Protein AF-A0A3E0QPD2-F1 (afdb_monomer)

Secondary structure (DSSP, 8-state):
--------HHHHHHHHHHHHHTT--HHHHHHHHHHHHHTT--TT---

Structure (mmCI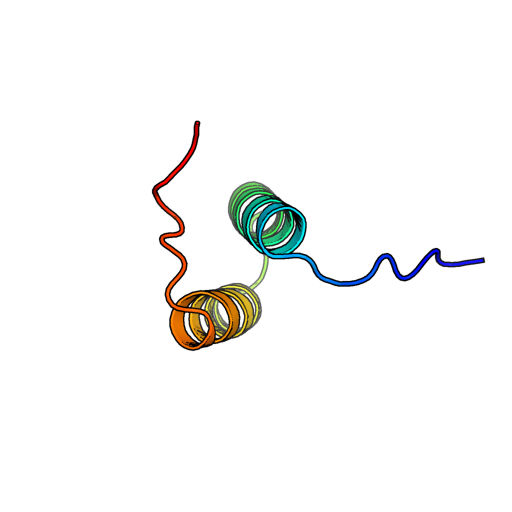F, N/CA/C/O backbone):
data_AF-A0A3E0QPD2-F1
#
_entry.id   AF-A0A3E0QPD2-F1
#
loop_
_atom_site.group_PDB
_atom_site.id
_atom_site.type_symbol
_atom_site.label_atom_id
_atom_site.label_alt_id
_atom_site.label_comp_id
_atom_site.label_asym_id
_atom_site.label_entity_id
_atom_site.label_seq_id
_atom_site.pdbx_PDB_ins_code
_atom_site.Cartn_x
_atom_site.Cartn_y
_atom_site.Cartn_z
_atom_site.occupancy
_atom_site.B_iso_or_equiv
_atom_site.auth_seq_id
_atom_site.auth_comp_id
_atom_site.auth_asym_id
_atom_site.auth_atom_id
_atom_site.pdbx_PDB_model_num
ATOM 1 N N . MET A 1 1 ? -15.806 -9.209 -16.753 1.00 40.12 1 MET A N 1
ATOM 2 C CA . MET A 1 1 ? -14.422 -9.722 -16.737 1.00 40.12 1 MET A CA 1
ATOM 3 C C . MET A 1 1 ? -13.635 -8.887 -15.753 1.00 40.12 1 MET A C 1
ATOM 5 O O . MET A 1 1 ? -13.588 -7.679 -15.933 1.00 40.12 1 MET A O 1
ATOM 9 N N . ILE A 1 2 ? -13.095 -9.494 -14.697 1.00 49.78 2 ILE A N 1
ATOM 10 C CA . ILE A 1 2 ? -12.185 -8.796 -13.785 1.00 49.78 2 ILE A CA 1
ATOM 11 C C . ILE A 1 2 ? -10.875 -8.647 -14.561 1.00 49.78 2 ILE A C 1
ATOM 13 O O . ILE A 1 2 ? -10.206 -9.647 -14.817 1.00 49.78 2 ILE A O 1
ATOM 17 N N . LEU A 1 3 ? -10.558 -7.436 -15.031 1.00 51.47 3 LEU A N 1
ATOM 18 C CA . LEU A 1 3 ? -9.226 -7.140 -15.554 1.00 51.47 3 LEU A CA 1
ATOM 19 C C . LEU A 1 3 ? -8.269 -7.230 -14.364 1.00 51.47 3 LEU A C 1
ATOM 21 O O . LEU A 1 3 ? -8.075 -6.257 -13.641 1.00 51.47 3 LEU A O 1
ATOM 25 N N . LEU A 1 4 ? -7.703 -8.414 -14.142 1.00 58.81 4 LEU A N 1
ATOM 26 C CA . LEU A 1 4 ? -6.525 -8.576 -13.304 1.00 58.81 4 LEU A CA 1
ATOM 27 C C . LEU A 1 4 ?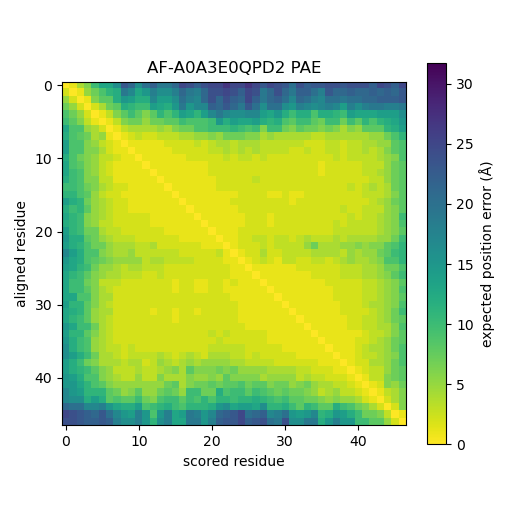 -5.381 -7.903 -14.062 1.00 58.81 4 LEU A C 1
ATOM 29 O O . LEU A 1 4 ? -4.699 -8.536 -14.870 1.00 58.81 4 LEU A O 1
ATOM 33 N N . ARG A 1 5 ? -5.241 -6.583 -13.888 1.00 63.56 5 ARG A N 1
ATOM 34 C CA . ARG A 1 5 ? -4.040 -5.893 -14.350 1.00 63.56 5 ARG A CA 1
ATOM 35 C C . ARG A 1 5 ? -2.851 -6.551 -13.645 1.00 63.56 5 ARG A C 1
ATOM 37 O O . ARG A 1 5 ? -2.977 -6.916 -12.473 1.00 63.56 5 ARG A O 1
ATOM 44 N N . PRO A 1 6 ? -1.717 -6.740 -14.334 1.00 72.88 6 PRO A N 1
ATOM 45 C CA . PRO A 1 6 ? -0.502 -7.156 -13.655 1.00 72.88 6 PRO A CA 1
ATOM 46 C C . PRO A 1 6 ? -0.242 -6.192 -12.496 1.00 72.88 6 PRO A C 1
ATOM 48 O O . PRO A 1 6 ? -0.366 -4.979 -12.659 1.00 72.88 6 PRO A O 1
ATOM 51 N N . LEU A 1 7 ? 0.064 -6.745 -11.324 1.00 77.69 7 LEU A N 1
ATOM 52 C CA . LEU A 1 7 ? 0.347 -5.980 -10.115 1.00 77.69 7 LEU A CA 1
ATOM 53 C C . LEU A 1 7 ? 1.724 -5.321 -10.266 1.00 77.69 7 LEU A C 1
ATOM 55 O O . LEU A 1 7 ? 2.721 -5.838 -9.754 1.00 77.69 7 LEU A O 1
ATOM 59 N N . THR A 1 8 ? 1.780 -4.242 -11.048 1.00 87.00 8 THR A N 1
ATOM 60 C CA . THR A 1 8 ? 2.961 -3.392 -11.220 1.00 87.00 8 THR A CA 1
ATOM 61 C C . THR A 1 8 ? 3.288 -2.685 -9.912 1.00 87.00 8 THR A C 1
ATOM 63 O O . THR A 1 8 ? 2.469 -2.641 -8.997 1.00 87.00 8 THR A O 1
ATOM 66 N N . ASP A 1 9 ? 4.495 -2.146 -9.811 1.00 89.44 9 ASP A N 1
ATOM 67 C CA . ASP A 1 9 ? 4.955 -1.463 -8.600 1.00 89.44 9 ASP A CA 1
ATOM 68 C C . ASP A 1 9 ? 4.117 -0.218 -8.291 1.00 89.44 9 ASP A C 1
ATOM 70 O O . ASP A 1 9 ? 3.708 -0.020 -7.152 1.00 89.44 9 ASP A O 1
ATOM 74 N N . GLU A 1 10 ? 3.762 0.549 -9.323 1.00 88.31 10 GLU A N 1
ATOM 75 C CA . GLU A 1 10 ? 2.826 1.676 -9.234 1.00 88.3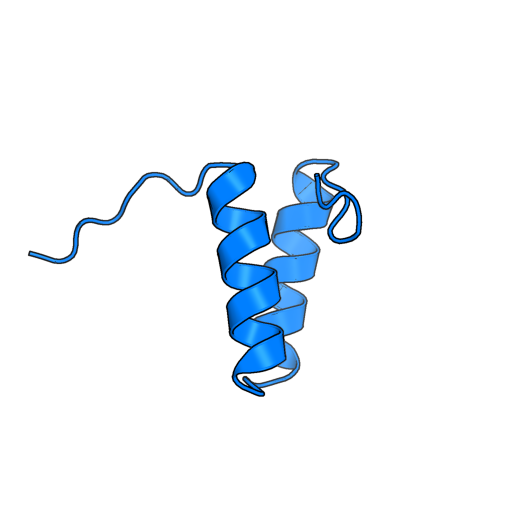1 10 GLU A CA 1
ATOM 76 C C . GLU A 1 10 ? 1.453 1.228 -8.713 1.00 88.31 10 GLU A C 1
ATOM 78 O O . GLU A 1 10 ? 0.949 1.771 -7.734 1.00 88.31 10 GLU A O 1
ATOM 83 N N . HIS A 1 11 ? 0.885 0.166 -9.292 1.00 87.38 11 HIS A N 1
ATOM 84 C CA . HIS A 1 11 ? -0.428 -0.324 -8.882 1.00 87.38 11 HIS A CA 1
ATOM 85 C C . HIS A 1 11 ? -0.422 -0.930 -7.469 1.00 87.38 11 HIS A C 1
ATOM 87 O O . HIS A 1 11 ? -1.407 -0.839 -6.742 1.00 87.38 11 HIS A O 1
ATOM 93 N N . LEU A 1 12 ? 0.690 -1.539 -7.051 1.00 89.88 12 LEU A N 1
ATOM 94 C CA . LEU A 1 12 ? 0.851 -2.067 -5.697 1.00 89.88 12 LEU A CA 1
ATOM 95 C C . LEU A 1 12 ? 0.832 -0.942 -4.648 1.00 89.88 12 LEU A C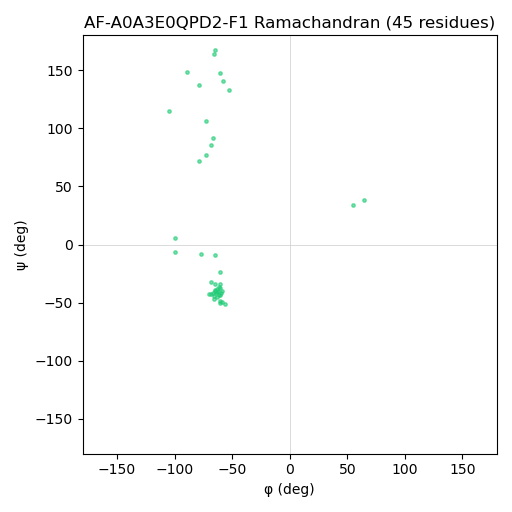 1
ATOM 97 O O . LEU A 1 12 ? 0.222 -1.105 -3.591 1.00 89.88 12 LEU A O 1
ATOM 101 N N . LEU A 1 13 ? 1.465 0.193 -4.955 1.00 92.19 13 LEU A N 1
ATOM 102 C CA . LEU A 1 13 ? 1.452 1.384 -4.104 1.00 92.19 13 LEU A CA 1
ATOM 103 C C . LEU A 1 13 ? 0.060 2.031 -4.057 1.00 92.19 13 LEU A C 1
ATOM 105 O O . LEU A 1 13 ? -0.415 2.366 -2.973 1.00 92.19 13 LEU A O 1
ATOM 109 N N . GLU A 1 14 ? -0.630 2.144 -5.196 1.00 90.94 14 GLU A N 1
ATOM 110 C CA . GLU A 1 14 ? -2.019 2.628 -5.250 1.00 90.94 14 GLU A CA 1
ATOM 111 C C . GLU A 1 14 ? -2.941 1.795 -4.351 1.00 90.94 14 GLU A C 1
ATOM 113 O O . GLU A 1 14 ? -3.630 2.340 -3.488 1.00 90.94 14 GLU A O 1
ATOM 118 N N . VAL A 1 15 ? -2.899 0.466 -4.493 1.00 90.00 15 VAL A N 1
ATOM 119 C CA . VAL A 1 15 ? -3.728 -0.457 -3.703 1.00 90.00 15 VAL A CA 1
ATOM 120 C C . VAL A 1 15 ? -3.421 -0.346 -2.208 1.00 90.00 15 VAL A C 1
ATOM 122 O O . VAL A 1 15 ? -4.343 -0.416 -1.397 1.00 90.00 15 VAL A O 1
ATOM 125 N N . TYR A 1 16 ? -2.159 -0.137 -1.820 1.00 92.38 16 TYR A N 1
ATOM 126 C CA . TYR A 1 16 ? -1.794 0.119 -0.424 1.00 92.38 16 TYR A CA 1
ATOM 127 C C . TYR A 1 16 ? -2.465 1.387 0.119 1.00 92.38 16 TYR A C 1
ATOM 129 O O . TYR A 1 16 ? -3.104 1.343 1.172 1.00 92.38 16 TYR A O 1
ATOM 137 N N . HIS A 1 17 ? -2.365 2.506 -0.602 1.00 92.38 17 HIS A N 1
ATOM 138 C CA . HIS A 1 17 ? -2.968 3.767 -0.172 1.00 92.38 17 HIS A CA 1
ATOM 139 C C . HIS A 1 17 ? -4.496 3.682 -0.101 1.00 92.38 17 HIS A C 1
ATOM 141 O O . HIS A 1 17 ? -5.088 4.151 0.873 1.00 92.38 17 HIS A O 1
ATOM 147 N N . GLU A 1 18 ? -5.133 3.044 -1.085 1.00 93.31 18 GLU A N 1
ATOM 148 C CA . GLU A 1 18 ? -6.578 2.806 -1.083 1.00 93.31 18 GLU A CA 1
ATOM 149 C C . GLU A 1 18 ? -6.999 1.910 0.087 1.00 93.31 18 GLU A C 1
ATOM 151 O O . GLU A 1 18 ? -7.939 2.244 0.806 1.00 93.31 18 GLU A O 1
ATOM 156 N N . ALA A 1 19 ? -6.274 0.816 0.344 1.00 92.69 19 ALA A N 1
ATOM 157 C CA . ALA A 1 19 ? -6.561 -0.099 1.447 1.00 92.69 19 ALA A CA 1
ATOM 158 C C . ALA A 1 19 ? -6.495 0.595 2.816 1.00 92.69 19 ALA A C 1
ATOM 160 O O . ALA A 1 19 ? -7.364 0.378 3.666 1.00 92.69 19 ALA A O 1
ATOM 161 N N . VAL A 1 20 ? -5.496 1.461 3.013 1.00 92.94 20 VAL A N 1
ATOM 162 C CA . VAL A 1 20 ? -5.358 2.283 4.222 1.00 92.94 20 VAL A CA 1
ATOM 163 C C . VAL A 1 20 ? -6.501 3.298 4.320 1.00 92.94 20 VAL A C 1
ATOM 165 O O . VAL A 1 20 ? -7.125 3.413 5.374 1.00 92.94 20 VAL A O 1
ATOM 168 N N . ALA A 1 21 ? -6.820 4.002 3.231 1.00 94.06 21 ALA A N 1
ATOM 169 C CA . ALA A 1 21 ? -7.881 5.012 3.208 1.00 94.06 21 ALA A CA 1
ATOM 170 C C . ALA A 1 21 ? -9.281 4.418 3.437 1.00 94.06 21 ALA A C 1
ATOM 172 O O . ALA A 1 21 ? -10.130 5.045 4.068 1.00 94.06 21 ALA A O 1
ATOM 173 N N . MET A 1 22 ? -9.516 3.197 2.955 1.00 95.00 22 MET A N 1
ATOM 174 C CA . MET A 1 22 ? -10.761 2.453 3.153 1.00 95.00 22 MET A CA 1
ATOM 175 C C . MET A 1 22 ? -10.878 1.831 4.552 1.00 95.00 22 MET A C 1
ATOM 177 O O . MET A 1 22 ? -11.939 1.304 4.887 1.00 95.00 22 MET A O 1
ATOM 181 N N . GLY A 1 23 ? -9.817 1.877 5.366 1.00 92.94 23 GLY A N 1
ATOM 182 C CA . GLY A 1 23 ? -9.798 1.264 6.692 1.00 92.94 23 GLY A CA 1
ATOM 183 C C . GLY A 1 23 ? -9.926 -0.259 6.641 1.00 92.94 23 GLY A C 1
ATOM 184 O O . GLY A 1 23 ? -10.629 -0.843 7.467 1.00 92.94 23 GLY A O 1
ATOM 185 N N . LEU A 1 24 ? -9.296 -0.902 5.648 1.00 94.31 24 LEU A N 1
ATOM 186 C CA . LEU A 1 24 ? -9.265 -2.362 5.555 1.00 94.31 24 LEU A CA 1
ATOM 187 C C . LEU A 1 24 ? -8.495 -2.975 6.734 1.00 94.31 24 LEU A C 1
ATOM 189 O O . LEU A 1 24 ? -7.828 -2.280 7.502 1.00 94.31 24 LEU A O 1
ATOM 193 N N . SER A 1 25 ? -8.616 -4.295 6.905 1.00 95.31 25 SER A N 1
ATOM 194 C CA . SER A 1 25 ? -8.026 -4.966 8.064 1.00 95.31 25 SER A CA 1
ATOM 195 C C . SER A 1 25 ? -6.507 -4.792 8.110 1.00 95.31 25 SER A C 1
ATOM 197 O O . SER A 1 25 ? -5.827 -4.737 7.081 1.00 95.31 25 SER A O 1
ATOM 199 N N . ALA A 1 26 ? -5.969 -4.744 9.329 1.00 92.81 26 ALA A N 1
ATOM 200 C CA . ALA A 1 26 ? -4.535 -4.612 9.540 1.00 92.81 26 ALA A CA 1
ATOM 201 C C . ALA A 1 26 ? -3.760 -5.791 8.930 1.00 92.81 26 ALA A C 1
ATOM 203 O O . ALA A 1 26 ? -2.675 -5.579 8.396 1.00 92.81 26 ALA A O 1
ATOM 204 N N . GLU A 1 27 ? -4.321 -7.009 8.941 1.00 94.12 27 GLU A N 1
ATOM 205 C CA . GLU A 1 27 ? -3.671 -8.155 8.294 1.00 94.12 27 GLU A CA 1
ATOM 206 C C . GLU A 1 27 ? -3.575 -7.967 6.778 1.00 94.12 27 GLU A C 1
ATOM 208 O O . GLU A 1 27 ? -2.552 -8.293 6.181 1.00 94.12 27 GLU A O 1
ATOM 213 N N . PHE A 1 28 ? -4.613 -7.414 6.144 1.00 92.12 28 PHE A N 1
ATOM 214 C CA . PHE A 1 28 ? -4.587 -7.156 4.707 1.00 92.12 28 PHE A CA 1
ATOM 215 C C . PHE A 1 28 ? -3.549 -6.093 4.340 1.00 92.12 28 PHE A C 1
ATOM 217 O O . PHE A 1 28 ? -2.770 -6.285 3.407 1.00 92.12 28 PHE A O 1
ATOM 224 N N . ILE A 1 29 ? -3.490 -5.005 5.109 1.00 93.88 29 ILE A N 1
ATOM 225 C CA . ILE A 1 29 ? -2.497 -3.943 4.912 1.00 93.88 29 ILE A CA 1
ATOM 226 C C . ILE A 1 29 ? -1.076 -4.503 5.080 1.00 93.88 29 ILE A C 1
ATOM 228 O O . ILE A 1 29 ? -0.227 -4.259 4.227 1.00 93.88 29 ILE A O 1
ATOM 232 N N . GLN A 1 30 ? -0.832 -5.338 6.096 1.00 94.44 30 GLN A N 1
ATOM 233 C CA . GLN A 1 30 ? 0.469 -5.985 6.311 1.00 94.44 30 GLN A CA 1
ATOM 234 C C . GLN A 1 30 ? 0.900 -6.886 5.149 1.00 94.44 30 GLN A C 1
ATOM 236 O O . GLN A 1 30 ? 2.079 -6.915 4.797 1.00 94.44 30 GLN A O 1
ATOM 241 N N . LEU A 1 31 ? -0.035 -7.607 4.524 1.00 94.12 31 LEU A N 1
ATOM 242 C CA . LEU A 1 31 ? 0.274 -8.421 3.344 1.00 94.12 31 LEU A CA 1
ATOM 243 C C . LEU A 1 31 ? 0.755 -7.555 2.172 1.00 94.12 31 LEU A C 1
ATOM 245 O O . LEU A 1 31 ? 1.678 -7.946 1.455 1.00 94.12 31 LEU A O 1
ATOM 249 N N . ILE A 1 32 ? 0.159 -6.375 1.991 1.00 92.44 32 ILE A N 1
ATOM 250 C CA . ILE A 1 32 ? 0.581 -5.428 0.956 1.00 92.44 32 ILE A CA 1
ATOM 251 C C . ILE A 1 32 ? 1.941 -4.815 1.312 1.00 92.44 32 ILE A C 1
ATOM 253 O O . ILE A 1 32 ? 2.816 -4.740 0.452 1.00 92.44 32 ILE A O 1
ATOM 257 N N . GLU A 1 33 ? 2.163 -4.439 2.573 1.00 92.69 33 GLU A N 1
ATOM 258 C CA . GLU A 1 33 ? 3.452 -3.916 3.045 1.00 92.69 33 GLU A CA 1
ATOM 259 C C . GLU A 1 33 ? 4.601 -4.910 2.829 1.00 92.69 33 GLU A C 1
ATOM 261 O O . GLU A 1 33 ? 5.698 -4.513 2.432 1.00 92.69 33 GLU A O 1
ATOM 266 N N . GLU A 1 34 ? 4.365 -6.202 3.060 1.00 93.50 34 GLU A N 1
ATOM 267 C CA . GLU A 1 34 ? 5.362 -7.245 2.812 1.00 93.50 34 GLU A CA 1
ATOM 268 C C . GLU A 1 34 ? 5.657 -7.395 1.314 1.00 93.50 34 GLU A C 1
ATOM 270 O O . GLU A 1 34 ? 6.818 -7.471 0.905 1.00 93.50 34 GLU A O 1
ATOM 275 N N . ALA A 1 35 ? 4.622 -7.347 0.469 1.00 91.12 35 ALA A N 1
ATOM 276 C CA . ALA A 1 35 ? 4.792 -7.360 -0.980 1.00 91.12 35 ALA A CA 1
ATOM 277 C C . ALA A 1 35 ? 5.596 -6.142 -1.475 1.00 91.12 35 ALA A C 1
ATOM 279 O O . ALA A 1 35 ? 6.510 -6.306 -2.284 1.00 91.12 35 ALA A O 1
ATOM 280 N N . ILE A 1 36 ? 5.316 -4.943 -0.956 1.00 91.94 36 ILE A N 1
ATOM 281 C CA . ILE A 1 36 ? 6.043 -3.698 -1.264 1.00 91.94 36 ILE A CA 1
ATOM 282 C C . ILE A 1 36 ? 7.518 -3.828 -0.864 1.00 91.94 36 ILE A C 1
ATOM 284 O O . ILE A 1 36 ? 8.415 -3.579 -1.675 1.00 91.94 36 ILE A O 1
ATOM 288 N N . ARG A 1 37 ? 7.780 -4.307 0.356 1.00 91.19 37 ARG A N 1
ATOM 289 C CA . ARG A 1 37 ? 9.134 -4.514 0.886 1.00 91.19 37 ARG A CA 1
ATOM 290 C C . ARG A 1 37 ? 9.927 -5.533 0.077 1.00 91.19 37 ARG A C 1
ATOM 292 O O . ARG A 1 37 ? 11.098 -5.301 -0.205 1.00 91.19 37 ARG A O 1
ATOM 299 N N . SER A 1 38 ? 9.287 -6.622 -0.353 1.00 90.62 38 SER A N 1
ATOM 300 C CA . SER A 1 38 ? 9.924 -7.663 -1.173 1.00 90.62 38 SER A CA 1
ATOM 301 C C . SER A 1 38 ? 10.442 -7.145 -2.520 1.00 90.62 38 SER A C 1
ATOM 303 O O . SER A 1 38 ? 11.364 -7.720 -3.096 1.00 90.62 38 SER A O 1
ATOM 305 N N . ARG A 1 39 ? 9.876 -6.034 -3.007 1.00 90.12 39 ARG A N 1
ATOM 306 C CA . ARG A 1 39 ? 10.250 -5.376 -4.262 1.00 90.12 39 ARG A CA 1
ATOM 307 C C .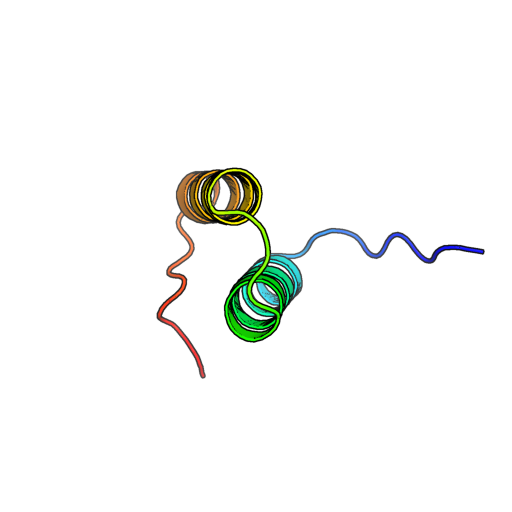 ARG A 1 39 ? 11.173 -4.172 -4.067 1.00 90.12 39 ARG A C 1
ATOM 309 O O . ARG A 1 39 ? 11.488 -3.501 -5.043 1.00 90.12 39 ARG A O 1
ATOM 316 N 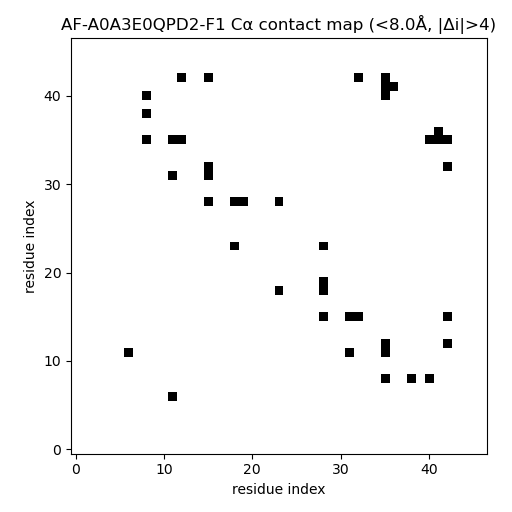N . ASN A 1 40 ? 11.629 -3.908 -2.837 1.00 87.94 40 ASN A N 1
ATOM 317 C CA . ASN A 1 40 ? 12.391 -2.707 -2.466 1.00 87.94 40 ASN A CA 1
ATOM 318 C C . ASN A 1 40 ? 11.679 -1.392 -2.837 1.00 87.94 40 ASN A C 1
ATOM 320 O O . ASN A 1 40 ? 12.328 -0.409 -3.194 1.00 87.9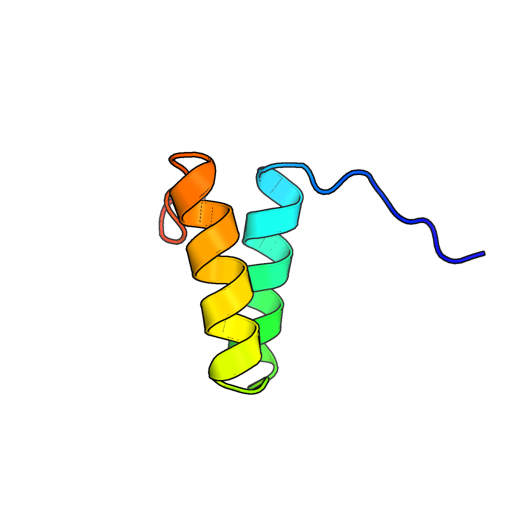4 40 ASN A O 1
ATOM 324 N N . LEU A 1 41 ? 10.348 -1.377 -2.759 1.00 85.25 41 LEU A N 1
ATOM 325 C CA . LEU A 1 41 ? 9.545 -0.176 -2.968 1.00 85.25 41 LEU A CA 1
ATOM 326 C C . LEU A 1 41 ? 9.356 0.557 -1.639 1.00 85.25 41 LEU A C 1
ATOM 328 O O . LEU A 1 41 ? 9.289 -0.068 -0.579 1.00 85.25 41 LEU A O 1
ATOM 332 N N . ASP A 1 42 ? 9.248 1.882 -1.693 1.00 81.06 42 ASP A N 1
ATOM 333 C CA . ASP A 1 42 ? 8.942 2.697 -0.521 1.00 81.06 42 ASP A CA 1
ATOM 334 C C . ASP A 1 42 ? 7.477 3.166 -0.582 1.00 81.06 42 ASP A C 1
ATOM 336 O O . ASP A 1 42 ? 7.134 3.966 -1.455 1.00 81.06 42 ASP A O 1
ATOM 340 N N . PRO A 1 43 ? 6.610 2.721 0.350 1.00 70.56 43 PRO A N 1
ATOM 341 C CA . PRO A 1 43 ? 5.206 3.131 0.405 1.00 70.56 43 PRO A CA 1
ATOM 342 C C . PRO A 1 43 ? 5.009 4.623 0.713 1.00 70.56 43 PRO A C 1
ATOM 344 O O . PRO A 1 43 ? 3.888 5.121 0.650 1.00 70.56 43 PRO A O 1
ATOM 347 N N . LYS A 1 44 ? 6.076 5.344 1.083 1.00 69.62 44 LYS A N 1
ATOM 348 C CA . LYS A 1 44 ? 6.080 6.798 1.296 1.00 69.62 44 LYS A CA 1
ATOM 349 C C . LYS A 1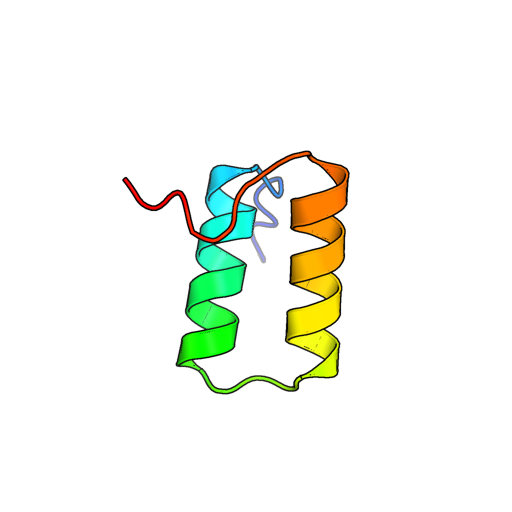 44 ? 6.648 7.576 0.117 1.00 69.62 44 LYS A C 1
ATOM 351 O O . LYS A 1 44 ? 6.584 8.804 0.132 1.00 69.62 44 LYS A O 1
ATOM 356 N N . THR A 1 45 ? 7.187 6.890 -0.889 1.00 64.56 45 THR A N 1
ATOM 357 C CA . THR A 1 45 ? 7.576 7.516 -2.153 1.00 64.56 45 THR A CA 1
ATOM 358 C C . THR A 1 45 ? 6.310 7.712 -2.985 1.00 64.56 45 THR A C 1
ATOM 360 O O . THR A 1 45 ? 6.035 7.003 -3.947 1.00 64.56 45 THR A O 1
ATOM 363 N N . SER A 1 46 ? 5.482 8.659 -2.552 1.00 57.50 46 SER A N 1
ATOM 364 C CA . SER A 1 46 ? 4.502 9.297 -3.422 1.00 57.50 46 SER A CA 1
ATOM 365 C C . SER A 1 46 ? 5.239 10.349 -4.257 1.00 57.50 46 SER A C 1
ATOM 367 O O . SER A 1 46 ? 6.112 11.044 -3.735 1.00 57.50 46 SER A O 1
ATOM 369 N N . LEU A 1 47 ? 4.912 10.407 -5.550 1.00 52.44 47 LEU A N 1
ATOM 370 C CA . LEU A 1 47 ? 5.262 11.489 -6.480 1.00 52.44 47 LEU A CA 1
ATOM 371 C C . LEU A 1 47 ? 5.043 12.888 -5.880 1.00 52.44 47 LEU A C 1
ATOM 373 O O . LEU A 1 47 ? 4.052 13.059 -5.132 1.00 52.44 47 LEU A O 1
#

Sequence (47 aa):
MILLRPLTDEHLLEVYHEAVAMGLSAEFIQLIEEAIRSRNLDPKTSL

Foldseek 3Di:
DPPPDPCDLVNLLVVLVVCVVVVHDPVVNVVSVVVCVVVVHDSPPDD

Nearest PDB structures (foldseek):
  3fyr-assembly1_C  TM=1.011E+00  e=3.488E-02  Bacillus subtilis subsp. subtilis str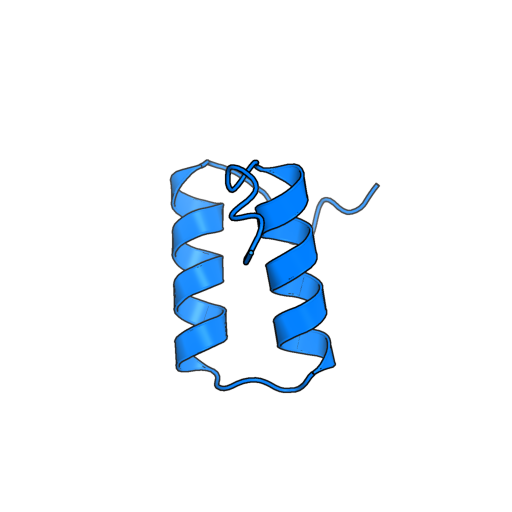. 168
  3d36-assembly1_C  TM=9.342E-01  e=6.975E-02  Geobacillus stearothermophilus 10
  7f00-assembly1_B-2  TM=8.919E-01  e=4.156E+00  Streptococcus pneumoniae

Radius of gyration: 10.79 Å; Cα contacts (8 Å, |Δi|>4): 21; chains: 1; bounding box: 27×21×26 Å

Mean predicted aligned error: 5.93 Å

pLDDT: mean 83.59, std 14.63, range [40.12, 95.31]

Solvent-accessible surface area (backbone atoms only — not comparable to full-atom values): 3033 Å² total; per-residue (Å²): 131,85,81,79,67,79,83,41,74,70,55,50,48,50,51,46,54,50,40,61,74,70,64,54,56,69,69,60,52,50,54,46,52,51,55,37,52,76,69,74,51,60,92,80,71,67,133